Protein AF-A0A060C2H5-F1 (afdb_monomer_lite)

Sequence (102 aa):
MWDLEHTPAEMRPLLLHYHPLVIYRFQVLKQADVVLAMFLQGDQFAPEAKRRDFEYYDPITTGDSTLSAVVQSIVAAEVGYQGMAMRYFLSGLYVDLADLHA

Radius of gyration: 14.01 Å; chains: 1; bounding box: 31×30×34 Å

Structure (mmCIF, N/CA/C/O backbone):
data_AF-A0A060C2H5-F1
#
_entry.id   AF-A0A060C2H5-F1
#
loop_
_atom_site.group_PDB
_atom_site.id
_atom_site.type_symbol
_atom_site.label_atom_id
_atom_site.label_alt_id
_atom_site.label_comp_id
_atom_site.label_asym_id
_atom_site.label_entity_id
_atom_site.label_seq_id
_atom_site.pdbx_PDB_ins_code
_atom_site.Cartn_x
_atom_site.Cartn_y
_atom_site.Cartn_z
_atom_site.occupancy
_atom_site.B_iso_or_equiv
_atom_site.auth_seq_id
_atom_site.auth_comp_id
_atom_site.auth_asym_id
_atom_site.auth_atom_id
_atom_site.pdbx_PDB_model_num
ATOM 1 N N . MET A 1 1 ? -2.843 10.556 -13.673 1.00 90.81 1 MET A N 1
ATOM 2 C CA . MET A 1 1 ? -2.649 9.219 -13.075 1.00 90.81 1 MET A CA 1
ATOM 3 C C . MET A 1 1 ? -1.642 8.447 -13.912 1.00 90.81 1 MET A C 1
ATOM 5 O O . 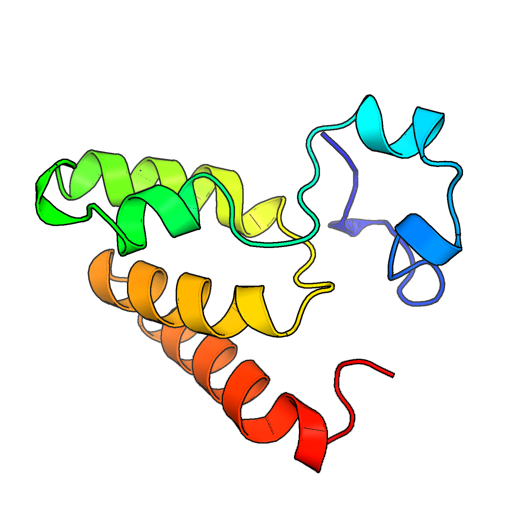MET A 1 1 ? -1.624 8.673 -15.117 1.00 90.81 1 MET A O 1
ATOM 9 N N . TRP A 1 2 ? -0.772 7.645 -13.295 1.00 95.06 2 TRP A N 1
ATOM 10 C CA . TRP A 1 2 ? 0.094 6.715 -14.035 1.00 95.06 2 TRP A CA 1
ATOM 11 C C . TRP A 1 2 ? -0.728 5.501 -14.479 1.00 95.06 2 TRP A C 1
ATOM 13 O O . TRP A 1 2 ? -1.578 5.039 -13.721 1.00 95.06 2 TRP A O 1
ATOM 23 N N . ASP A 1 3 ? -0.486 4.981 -15.679 1.00 94.50 3 ASP A N 1
ATOM 24 C CA . ASP A 1 3 ? -1.186 3.798 -16.189 1.00 94.50 3 ASP A CA 1
ATOM 25 C C . ASP A 1 3 ? -0.530 2.514 -15.663 1.00 94.50 3 ASP A C 1
ATOM 27 O O . ASP A 1 3 ? 0.311 1.898 -16.320 1.00 94.50 3 ASP A O 1
ATOM 31 N N . LEU A 1 4 ? -0.850 2.150 -14.418 1.00 91.81 4 LEU A N 1
ATOM 32 C CA . LEU A 1 4 ? -0.292 0.952 -13.792 1.00 91.81 4 LEU A CA 1
ATOM 33 C C . LEU A 1 4 ? -0.763 -0.318 -14.502 1.00 91.81 4 LEU A C 1
ATOM 35 O O . LEU A 1 4 ? 0.050 -1.218 -14.696 1.00 91.81 4 LEU A O 1
ATOM 39 N N . GLU A 1 5 ? -2.026 -0.377 -14.923 1.00 91.44 5 GLU A N 1
ATOM 40 C CA . GLU A 1 5 ? -2.628 -1.552 -15.567 1.00 91.44 5 GLU A CA 1
ATOM 41 C C . GLU A 1 5 ? -1.848 -1.992 -16.811 1.00 91.44 5 GLU A C 1
ATOM 43 O O . GLU A 1 5 ? -1.560 -3.178 -16.960 1.00 91.44 5 GLU A O 1
ATOM 48 N N . HIS A 1 6 ? -1.416 -1.039 -17.642 1.00 93.44 6 HIS A N 1
ATOM 49 C CA . HIS A 1 6 ? -0.664 -1.328 -18.867 1.00 93.44 6 HIS A CA 1
ATOM 50 C C . HIS A 1 6 ? 0.859 -1.195 -18.715 1.00 93.44 6 HIS A C 1
ATOM 52 O O . HIS A 1 6 ? 1.586 -1.340 -19.699 1.00 93.44 6 HIS A O 1
ATOM 58 N N . THR A 1 7 ? 1.375 -0.928 -17.511 1.00 94.38 7 THR A N 1
ATOM 59 C CA . THR A 1 7 ? 2.827 -0.913 -17.280 1.00 94.38 7 THR A CA 1
ATOM 60 C C . THR A 1 7 ? 3.366 -2.349 -17.220 1.00 94.38 7 THR A C 1
ATOM 62 O O . THR A 1 7 ? 2.943 -3.090 -16.327 1.00 94.38 7 THR A O 1
ATOM 65 N N . PRO A 1 8 ? 4.329 -2.735 -18.085 1.00 95.06 8 PRO A N 1
ATOM 66 C CA . PRO A 1 8 ? 4.929 -4.069 -18.063 1.00 95.06 8 PRO A CA 1
ATOM 67 C C . PRO A 1 8 ? 5.565 -4.405 -16.710 1.00 95.06 8 PRO A C 1
ATOM 69 O O . PRO A 1 8 ? 6.083 -3.518 -16.025 1.00 95.06 8 PRO A O 1
ATOM 72 N N . ALA A 1 9 ? 5.544 -5.682 -16.325 1.00 90.62 9 ALA A N 1
ATOM 73 C CA . ALA A 1 9 ? 6.057 -6.1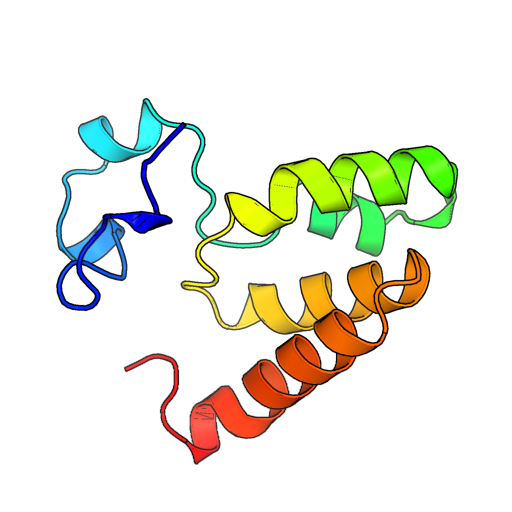27 -15.029 1.00 90.62 9 ALA A CA 1
ATOM 74 C C . ALA A 1 9 ? 7.564 -5.859 -14.887 1.00 90.62 9 ALA A C 1
ATOM 76 O O . ALA A 1 9 ? 8.013 -5.422 -13.835 1.00 90.62 9 ALA A O 1
ATOM 77 N N . GLU A 1 10 ? 8.320 -6.022 -15.972 1.00 93.38 10 GLU A N 1
ATOM 78 C CA . GLU A 1 10 ? 9.757 -5.755 -16.069 1.00 93.38 10 GLU A CA 1
ATOM 79 C C . GLU A 1 10 ? 10.133 -4.268 -15.977 1.00 93.38 10 GLU A C 1
ATOM 81 O O . GLU A 1 10 ? 11.313 -3.943 -15.887 1.00 93.38 10 GLU A O 1
ATOM 86 N N . MET A 1 11 ? 9.146 -3.367 -16.028 1.00 94.00 11 MET A N 1
ATOM 87 C CA . MET A 1 11 ? 9.335 -1.925 -15.838 1.00 94.00 11 MET A CA 1
ATOM 88 C C . MET A 1 11 ? 8.974 -1.480 -14.414 1.00 94.00 11 MET A C 1
ATOM 90 O O . MET A 1 11 ? 8.882 -0.277 -14.145 1.00 94.00 11 MET A O 1
ATOM 94 N N . ARG A 1 12 ? 8.749 -2.432 -13.501 1.00 91.06 12 ARG A N 1
ATOM 95 C CA . ARG A 1 12 ? 8.532 -2.201 -12.071 1.00 91.06 12 ARG A CA 1
ATOM 96 C C . ARG A 1 12 ? 9.721 -2.765 -11.282 1.00 91.06 12 ARG A C 1
ATOM 98 O O . ARG A 1 12 ? 10.197 -3.837 -11.642 1.00 91.06 12 ARG A O 1
ATOM 105 N N . PRO A 1 13 ? 10.170 -2.092 -10.205 1.00 93.19 13 PRO A N 1
ATOM 106 C CA . PRO A 1 13 ? 9.656 -0.840 -9.627 1.00 93.19 13 PRO A CA 1
ATOM 107 C C . PRO A 1 13 ? 9.923 0.398 -10.497 1.00 93.19 13 PRO A C 1
ATOM 109 O O . PRO A 1 13 ? 11.037 0.588 -10.979 1.00 93.19 13 PRO A O 1
ATOM 112 N N . LEU A 1 14 ? 8.947 1.307 -10.641 1.00 94.69 14 LEU A N 1
ATOM 113 C CA . LEU A 1 14 ? 9.036 2.427 -11.604 1.00 94.69 14 LEU A CA 1
ATOM 114 C C . LEU A 1 14 ? 10.297 3.292 -11.427 1.00 94.69 14 LEU A C 1
ATOM 116 O O . LEU A 1 14 ? 10.876 3.755 -12.407 1.00 94.69 14 LEU A O 1
ATOM 120 N N . LEU A 1 15 ? 10.741 3.496 -10.182 1.00 93.25 15 LEU A N 1
ATOM 121 C CA . LEU A 1 15 ? 11.916 4.312 -9.854 1.00 93.25 15 LEU A CA 1
ATOM 122 C C . LEU A 1 15 ? 13.221 3.775 -10.471 1.00 93.25 15 LEU A C 1
ATOM 124 O O . LEU A 1 15 ? 14.156 4.550 -10.662 1.00 93.25 15 LEU A O 1
ATOM 128 N N . LEU A 1 16 ? 13.293 2.478 -10.783 1.00 94.38 16 LEU A N 1
ATOM 129 C CA . LEU A 1 16 ? 14.471 1.860 -11.398 1.00 94.38 16 LEU A CA 1
ATOM 130 C C . LEU A 1 16 ? 14.490 2.000 -12.929 1.00 94.38 16 LEU A C 1
ATOM 132 O O . LEU A 1 16 ? 15.551 1.870 -13.536 1.00 94.38 16 LEU A O 1
ATOM 136 N N . HIS A 1 17 ? 13.346 2.304 -13.550 1.00 95.69 17 HIS A N 1
ATOM 137 C CA . HIS A 1 17 ? 13.185 2.313 -15.011 1.00 95.69 17 HIS A CA 1
ATOM 138 C C . HIS A 1 17 ? 12.830 3.686 -15.588 1.00 95.69 17 HIS A C 1
ATOM 140 O O . HIS A 1 17 ? 13.066 3.942 -16.769 1.00 95.69 17 HIS A O 1
ATOM 146 N N . TYR A 1 18 ? 12.293 4.594 -14.772 1.00 95.56 18 TYR A N 1
ATOM 147 C CA . TYR A 1 18 ? 11.875 5.923 -15.202 1.00 95.56 18 TYR A CA 1
ATOM 148 C C . TYR A 1 18 ? 12.563 7.009 -14.382 1.00 95.56 18 TYR A C 1
ATOM 150 O O . TYR A 1 18 ? 12.688 6.932 -13.162 1.00 95.56 18 TYR A O 1
ATOM 158 N N . HIS A 1 19 ? 12.971 8.080 -15.062 1.00 96.50 19 HIS A N 1
ATOM 159 C CA . HIS A 1 19 ? 13.567 9.229 -14.394 1.00 96.50 19 HIS A CA 1
ATOM 160 C C . HIS A 1 19 ? 12.556 9.863 -13.410 1.00 96.50 19 HIS A C 1
ATOM 162 O O . HIS A 1 19 ? 11.404 10.075 -13.799 1.00 96.50 19 HIS A O 1
ATOM 168 N N . PRO A 1 20 ? 12.950 10.260 -12.181 1.00 94.69 20 PRO A N 1
ATOM 169 C CA . PRO A 1 20 ? 12.020 10.789 -11.175 1.00 94.69 20 PRO A CA 1
ATOM 170 C C . PRO A 1 20 ? 11.156 11.964 -11.656 1.00 94.69 20 PRO A C 1
ATOM 172 O O . PRO A 1 20 ? 9.968 12.027 -11.361 1.00 94.69 20 PRO A O 1
ATOM 175 N N . LEU A 1 21 ? 11.717 12.864 -12.475 1.00 95.81 21 LEU A N 1
ATOM 176 C CA . LEU A 1 21 ? 10.967 13.987 -13.070 1.00 95.81 21 LEU A CA 1
ATOM 177 C C . LEU A 1 21 ? 9.832 13.562 -14.016 1.00 95.81 21 LEU A C 1
ATOM 179 O O . LEU A 1 21 ? 8.952 14.374 -14.299 1.00 95.81 21 LEU A O 1
ATOM 183 N N . VAL A 1 22 ? 9.847 12.324 -14.514 1.00 94.88 22 VAL A N 1
ATOM 184 C CA . VAL A 1 22 ? 8.713 11.741 -15.234 1.00 94.88 22 VAL A CA 1
ATOM 185 C C . VAL A 1 22 ? 7.665 11.305 -14.214 1.00 94.88 22 VAL A C 1
ATOM 187 O O . VAL A 1 22 ? 6.549 11.810 -14.254 1.00 94.88 22 VAL A O 1
ATOM 190 N N . ILE A 1 23 ? 8.043 10.447 -13.260 1.00 95.38 23 ILE A N 1
ATOM 191 C CA . ILE A 1 23 ? 7.134 9.818 -12.286 1.00 95.38 23 ILE A CA 1
ATOM 192 C C . ILE A 1 23 ? 6.399 10.862 -11.431 1.00 95.38 23 ILE A C 1
ATOM 194 O O . ILE A 1 23 ? 5.183 10.785 -11.280 1.00 95.38 23 ILE A O 1
ATOM 198 N N .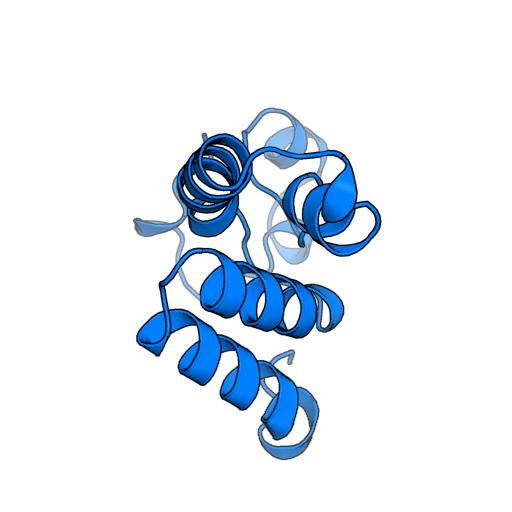 TYR A 1 24 ? 7.101 11.885 -10.933 1.00 94.88 24 TYR A N 1
ATOM 199 C CA . TYR A 1 24 ? 6.548 12.892 -10.012 1.00 94.88 24 TYR A CA 1
ATOM 200 C C . TYR A 1 24 ? 5.448 13.776 -10.610 1.00 94.88 24 TYR A C 1
ATOM 202 O O . TYR A 1 24 ? 4.796 14.529 -9.891 1.00 94.88 24 TYR A O 1
ATOM 210 N N . ARG A 1 25 ? 5.227 13.708 -11.925 1.00 95.94 25 ARG A N 1
ATOM 211 C CA . ARG A 1 25 ? 4.146 14.430 -12.609 1.00 95.94 25 ARG A CA 1
ATOM 212 C C . ARG A 1 25 ? 2.844 13.629 -12.653 1.00 95.94 25 ARG A C 1
ATOM 214 O O . ARG A 1 25 ? 1.830 14.151 -13.114 1.00 95.94 25 ARG A O 1
ATOM 221 N N . PHE A 1 26 ? 2.866 12.376 -12.208 1.00 96.81 26 PHE A N 1
ATOM 222 C CA . PHE A 1 26 ? 1.719 11.483 -12.213 1.00 96.81 26 PHE A CA 1
ATOM 223 C C . PHE A 1 26 ? 1.256 11.177 -10.792 1.00 96.81 26 PHE A C 1
ATOM 225 O O . PHE A 1 26 ? 2.029 11.163 -9.841 1.00 96.81 26 PHE A O 1
ATOM 232 N N . GLN A 1 27 ? -0.037 10.889 -10.666 1.00 96.81 27 GLN A N 1
ATOM 233 C CA . GLN A 1 27 ? -0.587 10.296 -9.453 1.00 96.81 27 GLN A CA 1
ATOM 234 C C . GLN A 1 27 ? -0.217 8.815 -9.446 1.00 96.81 27 GLN A C 1
ATOM 236 O O . GLN A 1 27 ? -0.822 8.031 -10.182 1.00 96.81 27 GLN A O 1
ATOM 241 N N . VAL A 1 28 ? 0.823 8.496 -8.684 1.00 96.56 28 VAL A N 1
ATOM 242 C CA . VAL A 1 28 ? 1.314 7.153 -8.385 1.00 96.56 28 VAL A CA 1
ATOM 243 C C . VAL A 1 28 ? 2.087 7.219 -7.073 1.00 96.56 28 VAL A C 1
ATOM 245 O O . VAL A 1 28 ? 2.844 8.164 -6.844 1.00 96.56 28 VAL A O 1
ATOM 248 N N . LEU A 1 29 ? 1.876 6.245 -6.199 1.00 96.62 29 LEU A N 1
ATOM 249 C CA . LEU A 1 29 ? 2.508 6.179 -4.888 1.00 96.62 29 LEU A CA 1
ATOM 250 C C . LEU A 1 29 ? 3.405 4.952 -4.813 1.00 96.62 29 LEU A C 1
ATOM 252 O O . LEU A 1 29 ? 2.992 3.858 -5.176 1.00 96.62 29 LEU A O 1
ATOM 256 N N . LYS A 1 30 ? 4.618 5.124 -4.284 1.00 95.38 30 LYS A N 1
ATOM 257 C CA . LYS A 1 30 ? 5.521 3.997 -4.004 1.00 95.38 30 LYS A CA 1
ATOM 258 C C . LYS A 1 30 ? 4.960 3.092 -2.896 1.00 95.38 30 LYS A C 1
ATOM 260 O O . LYS A 1 30 ? 5.150 1.881 -2.905 1.00 95.38 30 LYS A O 1
ATOM 265 N N . GLN A 1 31 ? 4.327 3.705 -1.901 1.00 96.88 31 GLN A N 1
ATOM 266 C CA . GLN A 1 31 ? 3.858 3.062 -0.678 1.00 96.88 31 GLN A CA 1
ATOM 267 C C . GLN A 1 31 ? 2.703 3.859 -0.068 1.00 96.88 31 GLN A C 1
ATOM 269 O O . GLN A 1 31 ? 2.462 4.995 -0.480 1.00 96.88 31 GLN A O 1
ATOM 274 N N . ALA A 1 32 ? 2.033 3.286 0.931 1.00 97.25 32 ALA A N 1
ATOM 275 C CA . ALA A 1 32 ? 0.982 3.958 1.686 1.00 97.25 32 ALA A CA 1
ATOM 276 C C . ALA A 1 32 ? 1.417 5.347 2.207 1.00 97.25 32 ALA A C 1
ATOM 278 O O . ALA A 1 32 ? 2.433 5.473 2.892 1.00 97.25 32 ALA A O 1
ATOM 279 N N . ASP A 1 33 ? 0.610 6.367 1.894 1.00 97.94 33 ASP A N 1
ATOM 280 C CA . ASP A 1 33 ? 0.791 7.764 2.320 1.00 97.94 33 ASP A CA 1
ATOM 281 C C . ASP A 1 33 ? -0.455 8.246 3.089 1.00 97.94 33 ASP A C 1
ATOM 283 O O . ASP A 1 33 ? -0.538 8.062 4.302 1.00 97.94 33 ASP A O 1
ATOM 287 N N . VAL A 1 34 ? -1.513 8.701 2.406 1.00 97.62 34 VAL A N 1
ATOM 288 C CA . VAL A 1 34 ? -2.792 9.041 3.069 1.00 97.62 34 VAL A CA 1
ATOM 289 C C . VAL A 1 34 ? -3.367 7.839 3.824 1.00 97.62 34 VAL A C 1
ATOM 291 O O . VAL A 1 34 ? -3.846 7.974 4.946 1.00 97.62 34 VAL A O 1
ATOM 294 N N . VAL A 1 35 ? -3.235 6.635 3.259 1.00 98.06 35 VAL A N 1
ATOM 295 C CA . VAL A 1 35 ? -3.629 5.385 3.928 1.00 98.06 35 VAL A CA 1
ATOM 296 C C . VAL A 1 35 ? -2.824 5.145 5.211 1.00 98.06 35 VAL A C 1
ATOM 298 O O . VAL A 1 35 ? -3.383 4.677 6.200 1.00 98.06 35 VAL A O 1
ATOM 301 N N . LEU A 1 36 ? -1.546 5.539 5.248 1.00 98.38 36 LEU A N 1
ATOM 302 C CA . LEU A 1 36 ? -0.742 5.493 6.469 1.00 98.38 36 LEU A CA 1
ATOM 303 C C . LEU A 1 36 ? -1.240 6.506 7.507 1.00 98.38 36 LEU A C 1
ATOM 305 O O . LEU A 1 36 ? -1.324 6.163 8.684 1.00 98.38 36 LEU A O 1
ATOM 309 N N . ALA A 1 37 ? -1.625 7.716 7.099 1.00 97.75 37 ALA A N 1
ATOM 310 C CA . ALA A 1 37 ? -2.212 8.694 8.017 1.00 97.75 37 ALA A CA 1
ATOM 311 C C . ALA A 1 37 ? -3.515 8.172 8.651 1.00 97.75 37 ALA A C 1
ATOM 313 O O . ALA A 1 37 ? -3.706 8.302 9.860 1.00 97.75 37 ALA A O 1
ATOM 314 N N . MET A 1 38 ? -4.370 7.511 7.864 1.00 97.25 38 MET A N 1
ATOM 315 C CA . MET A 1 38 ? -5.601 6.883 8.361 1.00 97.25 38 MET A CA 1
ATOM 316 C C . MET A 1 38 ? -5.344 5.712 9.307 1.00 97.25 38 MET A C 1
ATOM 318 O O . MET A 1 38 ? -6.157 5.468 10.192 1.00 97.25 38 MET A O 1
ATOM 322 N N . PHE A 1 39 ? -4.234 4.995 9.138 1.00 97.19 39 PHE A N 1
ATOM 323 C CA . PHE A 1 39 ? -3.805 3.981 10.097 1.00 97.19 39 PHE A CA 1
ATOM 324 C C . PHE A 1 39 ? -3.300 4.623 11.400 1.00 97.19 39 PHE A C 1
ATOM 326 O O . PHE A 1 39 ? -3.745 4.260 12.485 1.00 97.19 39 PHE A O 1
ATOM 333 N N . LEU A 1 40 ? -2.403 5.610 11.307 1.00 98.06 40 LEU A N 1
ATOM 334 C CA . LEU A 1 40 ? -1.754 6.223 12.472 1.00 98.06 40 LEU A CA 1
ATOM 335 C C . LEU A 1 40 ? -2.685 7.108 13.310 1.00 98.06 40 LEU A C 1
ATOM 337 O O . LEU A 1 40 ? -2.440 7.285 14.501 1.00 98.06 40 LEU A O 1
ATOM 341 N N . GLN A 1 41 ? -3.709 7.702 12.699 1.00 97.44 41 GLN A N 1
ATOM 342 C CA . GLN A 1 41 ? -4.667 8.615 13.336 1.00 97.44 41 GLN A CA 1
ATOM 343 C C . GLN A 1 41 ? -6.107 8.168 13.068 1.00 97.44 41 GLN A C 1
ATOM 345 O O . GLN A 1 41 ? -6.985 8.978 12.784 1.00 97.44 41 GLN A O 1
ATOM 350 N N . GLY A 1 42 ? -6.353 6.857 13.085 1.00 94.38 42 GLY A N 1
ATOM 351 C CA . GLY A 1 42 ? -7.611 6.285 12.612 1.00 94.38 42 GLY A CA 1
ATOM 352 C C . GLY A 1 42 ? -8.868 6.713 13.368 1.00 94.38 42 GLY A C 1
ATOM 353 O O . GLY A 1 42 ? -9.958 6.613 12.816 1.00 94.38 42 GLY A O 1
ATOM 354 N N . ASP A 1 43 ? -8.747 7.206 14.591 1.00 95.75 43 ASP A N 1
ATOM 355 C CA . ASP A 1 43 ? -9.839 7.781 15.380 1.00 95.75 43 ASP A CA 1
ATOM 356 C C . ASP A 1 43 ? -10.246 9.193 14.916 1.00 95.75 43 ASP A C 1
ATOM 358 O O . ASP A 1 43 ? -11.351 9.643 15.211 1.00 95.75 43 ASP A O 1
ATOM 362 N N . GLN A 1 44 ? -9.391 9.873 14.146 1.00 97.75 44 GLN A N 1
ATOM 363 C CA . GLN A 1 44 ? -9.641 11.214 13.606 1.00 97.75 44 GLN A CA 1
ATOM 364 C C . GLN A 1 44 ? -10.431 11.203 12.287 1.00 97.75 44 GLN A C 1
ATOM 366 O O . GLN A 1 44 ? -10.804 12.261 11.777 1.00 97.75 44 GLN A O 1
ATOM 371 N N . PHE A 1 45 ? -10.705 10.022 11.721 1.00 96.50 45 PHE A N 1
ATOM 372 C CA . PHE A 1 45 ? -11.391 9.873 10.437 1.00 96.50 45 PHE A CA 1
ATOM 373 C C . PHE A 1 45 ? -12.702 9.108 10.591 1.00 96.50 45 PHE A C 1
ATOM 375 O O . PHE A 1 45 ? -12.746 8.022 11.169 1.00 96.50 45 PHE A O 1
ATOM 382 N N . ALA A 1 46 ? -13.766 9.641 9.989 1.00 96.75 46 ALA A N 1
ATOM 383 C CA . ALA A 1 46 ? -15.019 8.909 9.856 1.00 96.75 46 ALA A CA 1
ATOM 384 C C . ALA A 1 46 ? -14.804 7.620 9.031 1.00 96.75 46 ALA A C 1
ATOM 386 O O . ALA A 1 46 ? -14.067 7.659 8.037 1.00 96.75 46 ALA A O 1
ATOM 387 N N . PRO A 1 47 ? -15.457 6.495 9.376 1.00 95.06 47 PRO A N 1
ATOM 388 C CA . PRO A 1 47 ? -15.307 5.232 8.646 1.00 95.06 47 PRO A CA 1
ATOM 389 C C . PRO A 1 47 ? -15.559 5.352 7.135 1.00 95.06 47 PRO A C 1
ATOM 391 O O . PRO A 1 47 ? -14.841 4.765 6.325 1.00 95.06 47 PRO A O 1
ATOM 394 N N . GLU A 1 48 ? -16.537 6.161 6.730 1.00 96.75 48 GLU A N 1
ATOM 395 C CA . GLU A 1 48 ? -16.885 6.386 5.324 1.00 96.75 48 GLU A CA 1
ATOM 396 C C . GLU A 1 48 ? -15.804 7.184 4.587 1.00 96.75 48 GLU A C 1
ATOM 398 O O . GLU A 1 48 ? -15.546 6.938 3.407 1.00 96.75 48 GLU A O 1
ATOM 403 N N . ALA A 1 49 ? -15.158 8.132 5.277 1.00 97.19 49 ALA A N 1
ATOM 404 C CA . ALA A 1 49 ? -14.022 8.867 4.732 1.00 97.19 49 ALA A CA 1
ATOM 405 C C . ALA A 1 49 ? -12.831 7.925 4.538 1.00 97.19 49 ALA A C 1
ATOM 407 O O . ALA A 1 49 ? -12.274 7.887 3.442 1.00 97.19 49 ALA A O 1
ATOM 408 N N . LYS A 1 50 ? -12.536 7.079 5.539 1.00 97.56 50 LYS A N 1
ATOM 409 C CA . LYS A 1 50 ? -11.468 6.081 5.421 1.00 97.56 50 LYS A CA 1
ATOM 410 C C . LYS A 1 50 ? -11.653 5.169 4.221 1.00 97.56 50 LYS A C 1
ATOM 412 O O . LYS A 1 50 ? -10.713 4.919 3.471 1.00 97.56 50 LYS A O 1
ATOM 417 N N . ARG A 1 51 ? -12.878 4.678 4.030 1.00 98.06 51 ARG A N 1
ATOM 418 C CA . ARG A 1 51 ? -13.213 3.797 2.913 1.00 98.06 51 ARG A CA 1
ATOM 419 C C . ARG A 1 51 ? -13.005 4.482 1.567 1.00 98.06 51 ARG A C 1
ATOM 421 O O . ARG A 1 51 ? -12.377 3.897 0.692 1.00 98.06 51 ARG A O 1
ATOM 428 N N . ARG A 1 52 ? -13.497 5.713 1.414 1.00 98.31 52 ARG A N 1
ATOM 429 C CA . ARG A 1 52 ? -13.338 6.491 0.177 1.00 98.31 52 ARG A CA 1
ATOM 430 C C . ARG A 1 52 ? -11.875 6.762 -0.153 1.00 98.31 52 ARG A C 1
ATOM 432 O O . ARG A 1 52 ? -11.478 6.623 -1.306 1.00 98.31 52 ARG A O 1
ATOM 439 N N . ASP A 1 53 ? -11.087 7.143 0.844 1.00 98.12 53 ASP A N 1
ATOM 440 C CA . ASP A 1 53 ? -9.665 7.415 0.649 1.00 98.12 53 ASP A CA 1
ATOM 441 C C . ASP A 1 53 ? -8.905 6.121 0.335 1.00 98.12 53 ASP A C 1
ATOM 443 O O . ASP A 1 53 ? -8.074 6.107 -0.571 1.00 98.12 53 ASP A O 1
ATOM 447 N N . PHE A 1 54 ? -9.230 5.010 1.001 1.00 98.31 54 PHE A N 1
ATOM 448 C CA . PHE A 1 54 ? -8.664 3.702 0.672 1.00 98.31 54 PHE A CA 1
ATOM 449 C C . PHE A 1 54 ? -8.976 3.301 -0.779 1.00 98.31 54 PHE A C 1
ATOM 451 O O . PHE A 1 54 ? -8.058 2.999 -1.535 1.00 98.31 54 PHE A O 1
ATOM 458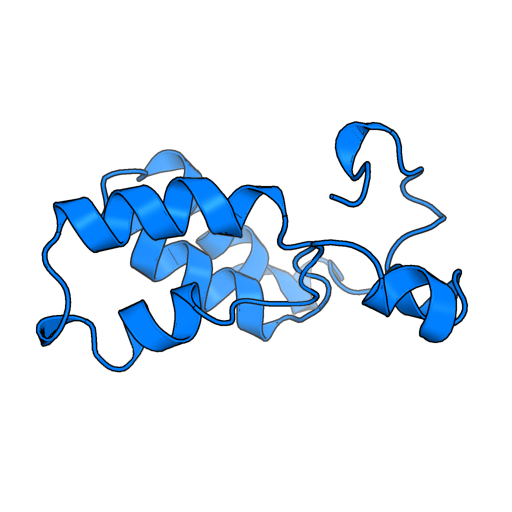 N N . GLU A 1 55 ? -10.240 3.381 -1.204 1.00 98.25 55 GLU A N 1
ATOM 459 C CA . GLU A 1 55 ? -10.668 3.078 -2.582 1.00 98.25 55 GLU A CA 1
ATOM 460 C C . GLU A 1 55 ? -9.993 3.969 -3.637 1.00 98.25 55 GLU A C 1
ATOM 462 O O . GLU A 1 55 ? -9.821 3.544 -4.778 1.00 98.25 55 GLU A O 1
ATOM 467 N N . TYR A 1 56 ? -9.597 5.190 -3.269 1.00 97.81 56 TYR A N 1
ATOM 468 C CA . TYR A 1 56 ? -8.896 6.110 -4.160 1.00 97.81 56 TYR A CA 1
ATOM 469 C C . TYR A 1 56 ? -7.386 5.853 -4.232 1.00 97.81 56 TYR A C 1
ATOM 471 O O . TYR A 1 56 ? -6.813 5.831 -5.322 1.00 97.81 56 TYR A O 1
ATOM 479 N N . TYR A 1 57 ? -6.725 5.698 -3.082 1.00 98.06 57 TYR A N 1
ATOM 480 C CA . TYR A 1 57 ? -5.264 5.638 -3.005 1.00 98.06 57 TYR A CA 1
ATOM 481 C C . TYR A 1 57 ? -4.701 4.229 -3.204 1.00 98.06 57 TYR A C 1
ATOM 483 O O . TYR A 1 57 ? -3.586 4.097 -3.712 1.00 98.06 57 TYR A O 1
ATOM 491 N N . ASP A 1 58 ? -5.443 3.181 -2.839 1.00 96.81 58 ASP A N 1
ATOM 492 C CA . ASP A 1 58 ? -4.988 1.792 -2.974 1.00 96.81 58 ASP A CA 1
ATOM 493 C C . ASP A 1 58 ? -4.673 1.418 -4.440 1.00 96.81 58 ASP A C 1
ATOM 495 O O . ASP A 1 58 ? -3.555 0.964 -4.690 1.00 96.81 58 ASP A O 1
ATOM 499 N N . PRO A 1 59 ? -5.532 1.720 -5.443 1.00 95.81 59 PRO A N 1
ATOM 500 C CA . PRO A 1 59 ? -5.265 1.364 -6.842 1.00 95.81 59 PRO A CA 1
ATOM 501 C C . PRO A 1 59 ? -4.077 2.092 -7.481 1.00 95.81 59 PRO A C 1
ATOM 503 O O . PRO A 1 59 ? -3.548 1.630 -8.489 1.00 95.81 59 PRO A O 1
ATOM 506 N N . ILE A 1 60 ? -3.669 3.241 -6.931 1.00 96.31 60 ILE A N 1
ATOM 507 C CA . ILE A 1 60 ? -2.531 4.029 -7.433 1.00 96.31 60 ILE A CA 1
ATOM 508 C C . ILE A 1 60 ? -1.249 3.810 -6.621 1.00 96.31 60 ILE A C 1
ATOM 510 O O . ILE A 1 60 ? -0.242 4.468 -6.890 1.00 96.31 60 ILE A O 1
ATOM 514 N N . THR A 1 61 ? -1.270 2.906 -5.638 1.00 96.50 61 THR A N 1
ATOM 515 C CA . THR A 1 61 ? -0.104 2.536 -4.830 1.00 96.50 61 THR A CA 1
ATOM 516 C C . THR A 1 61 ? 0.553 1.287 -5.410 1.00 96.50 61 THR A C 1
ATOM 518 O O . THR A 1 61 ? -0.073 0.238 -5.509 1.00 96.50 61 THR A O 1
ATOM 521 N N . THR A 1 62 ? 1.827 1.381 -5.795 1.00 93.88 62 THR A N 1
ATOM 522 C CA . THR A 1 62 ? 2.557 0.281 -6.444 1.00 93.88 62 THR A CA 1
ATOM 523 C C . THR A 1 62 ? 2.947 -0.832 -5.481 1.00 93.88 62 THR A C 1
ATOM 525 O O . THR A 1 62 ? 3.074 -1.978 -5.901 1.00 93.88 62 THR A O 1
ATOM 528 N N . GLY A 1 63 ? 3.123 -0.516 -4.195 1.00 91.38 63 GLY A N 1
ATOM 529 C CA . GLY A 1 63 ? 3.590 -1.488 -3.209 1.00 91.38 63 GLY A CA 1
ATOM 530 C C . GLY A 1 63 ? 5.082 -1.810 -3.337 1.00 91.38 63 GLY A C 1
ATOM 531 O O . GLY A 1 63 ? 5.537 -2.800 -2.771 1.00 91.38 63 GLY A O 1
ATOM 532 N N . ASP A 1 64 ? 5.870 -0.954 -3.998 1.00 88.88 64 ASP A N 1
ATOM 533 C CA . ASP A 1 64 ? 7.328 -1.102 -4.197 1.00 88.88 64 ASP A CA 1
ATOM 534 C C . ASP A 1 64 ? 8.147 -0.890 -2.899 1.00 88.88 64 ASP A C 1
ATOM 536 O O . ASP A 1 64 ? 9.347 -0.603 -2.911 1.00 88.88 64 ASP A O 1
ATOM 540 N N . SER A 1 65 ? 7.486 -0.943 -1.747 1.00 90.62 65 SER A N 1
ATOM 541 C CA . SER A 1 65 ? 8.074 -0.867 -0.419 1.00 90.62 65 SER A CA 1
ATOM 542 C C . SER A 1 65 ? 7.406 -1.904 0.465 1.00 90.62 65 SER A C 1
ATOM 544 O O . SER A 1 65 ? 6.175 -1.950 0.550 1.00 90.62 65 SER A O 1
ATOM 546 N N . THR A 1 66 ? 8.216 -2.677 1.183 1.00 91.19 66 THR A N 1
ATOM 547 C CA . THR A 1 66 ? 7.752 -3.704 2.127 1.00 91.19 66 THR A CA 1
ATOM 548 C C . THR A 1 66 ? 6.826 -3.134 3.211 1.00 91.19 66 THR A C 1
ATOM 550 O O . THR A 1 66 ? 5.921 -3.820 3.682 1.00 91.19 66 THR A O 1
ATOM 553 N N . LEU A 1 67 ? 6.967 -1.845 3.545 1.00 93.69 67 LEU A N 1
ATOM 554 C CA . LEU A 1 67 ? 6.109 -1.140 4.504 1.00 93.69 67 LEU A CA 1
ATOM 555 C C . LEU A 1 67 ? 4.662 -0.943 4.024 1.00 93.69 67 LEU A C 1
ATOM 557 O O . LEU A 1 67 ? 3.779 -0.712 4.847 1.00 93.69 67 LEU A O 1
ATOM 561 N N . SER A 1 68 ? 4.391 -1.003 2.718 1.00 95.31 68 SER A N 1
ATOM 562 C CA . SER A 1 68 ? 3.062 -0.672 2.190 1.00 95.31 68 SER A CA 1
ATOM 563 C C . SER A 1 68 ? 2.024 -1.746 2.518 1.00 95.31 68 SER A C 1
ATOM 565 O O . SER A 1 68 ? 0.921 -1.431 2.967 1.00 95.31 68 SER A O 1
ATOM 567 N N . ALA A 1 69 ? 2.396 -3.021 2.353 1.00 96.25 69 ALA A N 1
ATOM 568 C CA . ALA A 1 69 ? 1.471 -4.147 2.453 1.00 96.25 69 ALA A CA 1
ATOM 569 C C . ALA A 1 69 ? 0.825 -4.256 3.843 1.00 96.25 69 ALA A C 1
ATOM 571 O O . ALA A 1 69 ? -0.380 -4.471 3.946 1.00 96.25 69 ALA A O 1
ATOM 572 N N . VAL A 1 70 ? 1.586 -4.042 4.922 1.00 97.00 70 VAL A N 1
ATOM 573 C CA . VAL A 1 70 ? 1.038 -4.133 6.287 1.00 97.00 70 VAL A CA 1
ATOM 574 C C . VAL A 1 70 ? -0.013 -3.050 6.553 1.00 97.00 70 VAL A C 1
ATOM 576 O O . VAL A 1 70 ? -1.072 -3.335 7.108 1.00 97.00 70 VAL A O 1
ATOM 579 N N . VAL A 1 71 ? 0.235 -1.822 6.093 1.00 97.94 71 VAL A N 1
ATOM 580 C CA . VAL A 1 71 ? -0.681 -0.689 6.273 1.00 97.94 71 VAL A CA 1
ATOM 581 C C . VAL A 1 71 ? -1.950 -0.900 5.451 1.00 97.94 71 VAL A C 1
ATOM 583 O O . VAL A 1 71 ? -3.055 -0.784 5.980 1.00 97.94 71 VAL A O 1
ATOM 586 N N . GLN A 1 72 ? -1.802 -1.273 4.176 1.00 98.25 72 GLN A N 1
ATOM 587 C CA . GLN A 1 72 ? -2.937 -1.575 3.302 1.00 98.25 72 GLN A CA 1
ATOM 588 C C . GLN A 1 72 ? -3.757 -2.756 3.836 1.00 98.25 72 GLN A C 1
ATOM 590 O O . GLN A 1 72 ? -4.982 -2.704 3.796 1.00 98.25 72 GLN A O 1
ATOM 595 N N . SER A 1 73 ? -3.113 -3.780 4.409 1.00 98.50 73 SER A N 1
ATOM 596 C CA . SER A 1 73 ? -3.796 -4.911 5.048 1.00 98.50 73 SER A CA 1
ATOM 597 C C . SER A 1 73 ? -4.705 -4.468 6.192 1.00 98.50 73 SER A C 1
ATOM 599 O O . SER A 1 73 ? -5.858 -4.894 6.259 1.00 98.50 73 SER A O 1
ATOM 601 N N . ILE A 1 74 ? -4.191 -3.636 7.102 1.0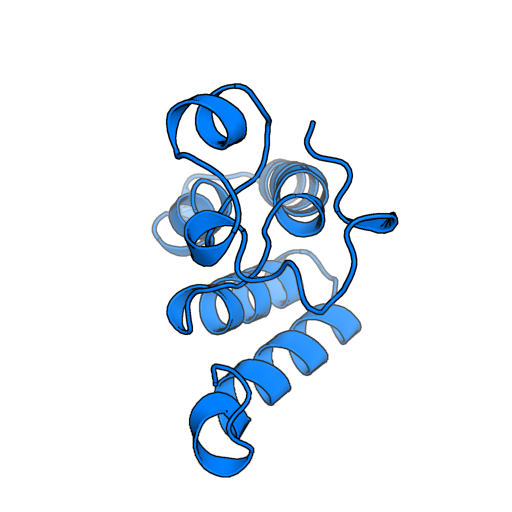0 98.12 74 ILE A N 1
ATOM 602 C CA . ILE A 1 74 ? -4.939 -3.181 8.280 1.00 98.12 74 ILE A CA 1
ATOM 603 C C . ILE A 1 74 ? -6.115 -2.308 7.847 1.00 98.12 74 ILE A C 1
ATOM 605 O O . ILE A 1 74 ? -7.255 -2.587 8.215 1.00 98.12 74 ILE A O 1
ATOM 609 N N . VAL A 1 75 ? -5.867 -1.298 7.008 1.00 98.19 75 VAL A N 1
ATOM 610 C CA . VAL A 1 75 ? -6.930 -0.374 6.589 1.00 98.19 75 VAL A CA 1
ATOM 611 C C . VAL A 1 75 ? -7.977 -1.087 5.732 1.00 98.19 75 VAL A C 1
ATOM 613 O O . VAL A 1 75 ? -9.167 -0.870 5.945 1.00 98.19 75 VAL A O 1
ATOM 616 N N . ALA A 1 76 ? -7.581 -2.008 4.844 1.00 98.31 76 ALA A N 1
ATOM 617 C CA . ALA A 1 76 ? -8.526 -2.835 4.091 1.00 98.31 76 ALA A CA 1
ATOM 618 C C . ALA A 1 76 ? -9.462 -3.623 5.018 1.00 98.31 76 ALA A C 1
ATOM 620 O O . ALA A 1 76 ? -10.662 -3.705 4.751 1.00 98.31 76 ALA A O 1
ATOM 621 N N . ALA A 1 77 ? -8.940 -4.182 6.115 1.00 98.19 77 ALA A N 1
ATOM 622 C CA . ALA A 1 77 ? -9.755 -4.890 7.097 1.00 98.19 77 ALA A CA 1
ATOM 623 C C . ALA A 1 77 ? -10.726 -3.939 7.817 1.00 98.19 77 ALA A C 1
ATOM 625 O O . ALA A 1 77 ? -11.901 -4.282 7.964 1.00 98.19 77 ALA A O 1
ATOM 626 N N . GLU A 1 78 ? -10.270 -2.743 8.208 1.00 96.94 78 GLU A N 1
ATOM 627 C CA . GLU A 1 78 ? -11.108 -1.726 8.863 1.00 96.94 78 GLU A CA 1
ATOM 628 C C . GLU A 1 78 ? -12.267 -1.256 7.977 1.00 96.94 78 GLU A C 1
ATOM 630 O O . GLU A 1 78 ? -13.383 -1.075 8.463 1.00 96.94 78 GLU A O 1
ATOM 635 N N . VAL A 1 79 ? -12.029 -1.080 6.675 1.00 97.69 79 VAL A N 1
ATOM 636 C CA . VAL A 1 79 ? -13.031 -0.536 5.741 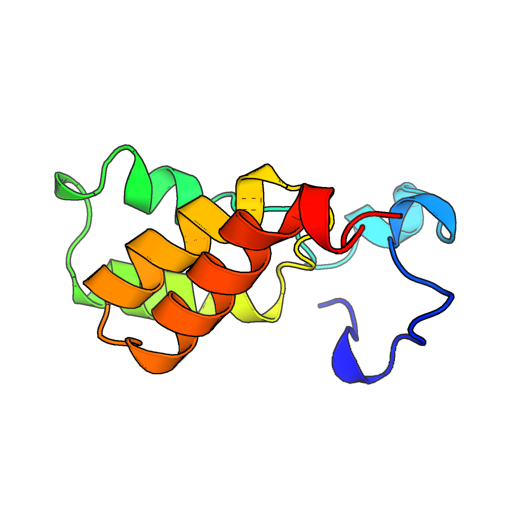1.00 97.69 79 VAL A CA 1
ATOM 637 C C . VAL A 1 79 ? -13.892 -1.608 5.054 1.00 97.69 79 VAL A C 1
ATOM 639 O O . VAL A 1 79 ? -14.693 -1.294 4.173 1.00 97.69 79 VAL A O 1
ATOM 642 N N . GLY A 1 80 ? -13.770 -2.873 5.474 1.00 97.50 80 GLY A N 1
ATOM 643 C CA . GLY A 1 80 ? -14.640 -3.977 5.047 1.00 97.50 80 GLY A CA 1
ATOM 644 C C . GLY A 1 80 ? -14.128 -4.822 3.873 1.00 97.50 80 GLY A C 1
ATOM 645 O O . GLY A 1 80 ? -14.813 -5.752 3.448 1.00 97.50 80 GLY A O 1
ATOM 646 N N . TYR A 1 81 ? -12.917 -4.577 3.376 1.00 98.00 81 TYR A N 1
ATOM 647 C CA . TYR A 1 81 ? -12.293 -5.304 2.265 1.00 98.00 81 TYR A CA 1
ATOM 648 C C . TYR A 1 81 ? -11.468 -6.514 2.735 1.00 98.00 81 TYR A C 1
ATOM 650 O O . TYR A 1 81 ? -10.281 -6.639 2.438 1.00 98.00 81 TYR A O 1
ATOM 658 N N . GLN A 1 82 ? -12.109 -7.462 3.425 1.00 98.31 82 GLN A N 1
ATOM 659 C CA . GLN A 1 82 ? -11.431 -8.611 4.056 1.00 98.31 82 GLN A CA 1
ATOM 660 C C . GLN A 1 82 ? -10.599 -9.461 3.080 1.00 98.31 82 GLN A C 1
ATOM 662 O O . GLN A 1 82 ? -9.509 -9.923 3.412 1.00 98.31 82 GLN A O 1
ATOM 667 N N . GLY A 1 83 ? -11.082 -9.640 1.846 1.00 98.38 83 GLY A N 1
ATOM 668 C CA . GLY A 1 83 ? -10.339 -10.369 0.817 1.00 98.38 83 GLY A CA 1
ATOM 669 C C . GLY A 1 83 ? -9.057 -9.653 0.378 1.00 98.38 83 GLY A C 1
ATOM 670 O O . GLY A 1 83 ? -8.056 -10.312 0.110 1.00 98.38 83 GLY A O 1
ATOM 671 N N . MET A 1 84 ? -9.067 -8.317 0.320 1.00 97.88 84 MET A N 1
ATOM 672 C CA . MET A 1 84 ? -7.863 -7.519 0.047 1.00 97.88 84 MET A CA 1
ATOM 673 C C . MET A 1 84 ? -6.921 -7.542 1.244 1.00 97.88 84 MET A C 1
ATOM 675 O O . MET A 1 84 ? -5.729 -7.767 1.062 1.00 97.88 84 MET A O 1
ATOM 679 N N . ALA A 1 85 ? -7.468 -7.405 2.455 1.00 98.62 85 ALA A N 1
ATOM 680 C CA . ALA A 1 85 ? -6.704 -7.487 3.691 1.00 98.62 85 ALA A CA 1
ATOM 681 C C . ALA A 1 85 ? -5.900 -8.790 3.767 1.00 98.62 85 ALA A C 1
ATOM 683 O O . ALA A 1 85 ? -4.693 -8.753 3.966 1.00 98.62 85 ALA A O 1
ATOM 684 N N . MET A 1 86 ? -6.536 -9.936 3.500 1.00 98.50 86 MET A N 1
ATOM 685 C CA . MET A 1 86 ? -5.845 -11.228 3.500 1.00 98.50 86 MET A CA 1
ATOM 686 C C . MET A 1 86 ? -4.737 -11.305 2.441 1.00 98.50 86 MET A C 1
ATOM 688 O O . MET A 1 86 ? -3.663 -11.831 2.719 1.00 98.50 86 MET A O 1
ATOM 692 N N . ARG A 1 87 ? -4.961 -10.768 1.234 1.00 97.56 87 ARG A N 1
ATOM 693 C CA . ARG A 1 87 ? -3.915 -10.740 0.199 1.00 97.56 87 ARG A CA 1
ATOM 694 C C . ARG A 1 87 ? -2.717 -9.908 0.640 1.00 97.56 87 ARG A C 1
ATOM 696 O O . ARG A 1 87 ? -1.598 -10.400 0.572 1.00 97.56 87 ARG A O 1
ATOM 703 N N . TYR A 1 88 ? -2.951 -8.694 1.133 1.00 97.81 88 TYR A N 1
ATOM 704 C CA . TYR A 1 88 ? -1.882 -7.824 1.617 1.00 97.81 88 TYR A CA 1
ATOM 705 C C . TYR A 1 88 ? -1.144 -8.419 2.818 1.00 97.81 88 TYR A C 1
ATOM 707 O O . TYR A 1 88 ? 0.085 -8.370 2.861 1.00 97.81 88 TYR A O 1
ATOM 715 N N . PHE A 1 89 ? -1.869 -9.047 3.746 1.00 98.12 89 PHE A N 1
ATOM 716 C CA . PHE A 1 89 ? -1.281 -9.774 4.867 1.00 98.12 89 PHE A CA 1
ATOM 717 C C . PHE A 1 89 ? -0.330 -10.876 4.393 1.00 98.12 89 PHE A C 1
ATOM 719 O O . PHE A 1 89 ? 0.808 -10.932 4.850 1.00 98.12 89 PHE A O 1
ATOM 726 N N . LEU A 1 90 ? -0.766 -11.724 3.454 1.00 97.50 90 LEU A N 1
ATOM 727 C CA . LEU A 1 90 ? 0.067 -12.802 2.918 1.00 97.50 90 LEU A CA 1
ATOM 728 C C . LEU A 1 90 ? 1.278 -12.256 2.151 1.00 97.50 90 LEU A C 1
ATOM 730 O O . LEU A 1 90 ? 2.380 -12.763 2.349 1.00 97.50 90 LEU A O 1
ATOM 734 N N . SER A 1 91 ? 1.109 -11.205 1.342 1.00 95.19 91 SER A N 1
ATOM 735 C CA . SER A 1 91 ? 2.233 -10.545 0.664 1.00 95.19 91 SER A CA 1
ATOM 736 C C . SER A 1 91 ? 3.271 -10.024 1.659 1.00 95.19 91 SER A C 1
ATOM 738 O O . SER A 1 91 ? 4.461 -10.230 1.455 1.00 95.19 91 SER A O 1
ATOM 740 N N . GLY A 1 92 ? 2.838 -9.390 2.754 1.00 95.81 92 GLY A N 1
ATOM 741 C CA . GLY A 1 92 ? 3.745 -8.928 3.807 1.00 95.81 92 GLY A CA 1
ATOM 742 C C . GLY A 1 92 ? 4.391 -10.073 4.593 1.00 95.81 92 GLY A C 1
ATOM 743 O O . GLY A 1 92 ? 5.574 -10.009 4.904 1.00 95.81 92 GLY A O 1
ATOM 744 N N . LEU A 1 93 ? 3.642 -11.139 4.887 1.00 96.62 93 LEU A N 1
ATOM 745 C CA . LEU A 1 93 ? 4.126 -12.303 5.638 1.00 96.62 93 LEU A CA 1
ATOM 746 C C . LEU A 1 93 ? 5.211 -13.081 4.883 1.00 96.62 93 LEU A C 1
ATOM 748 O O . LEU A 1 93 ? 6.164 -13.563 5.492 1.00 96.62 93 LEU A O 1
ATOM 752 N N . TYR A 1 94 ? 5.051 -13.224 3.568 1.00 96.56 94 TYR A N 1
ATOM 753 C CA . TYR A 1 94 ? 5.963 -13.986 2.716 1.00 96.56 94 TYR A CA 1
ATOM 754 C C . TYR A 1 94 ? 7.000 -13.119 1.999 1.00 96.56 94 TYR A C 1
ATOM 756 O O . TYR A 1 94 ? 7.728 -13.655 1.171 1.00 96.56 94 TYR A O 1
ATOM 764 N N . VAL A 1 95 ? 7.092 -11.821 2.310 1.00 95.62 95 VAL A N 1
ATOM 765 C CA . VAL A 1 95 ? 7.921 -10.868 1.556 1.00 95.62 95 VAL A CA 1
ATOM 766 C C . VAL A 1 95 ? 9.364 -11.343 1.377 1.00 95.62 95 VAL A C 1
ATOM 768 O O . VAL A 1 95 ? 9.833 -11.434 0.248 1.00 95.62 95 VAL A O 1
ATOM 771 N N . ASP A 1 96 ? 10.015 -11.753 2.467 1.00 95.75 96 ASP A N 1
ATOM 772 C CA . ASP A 1 96 ? 11.385 -12.268 2.431 1.00 95.75 96 ASP A CA 1
ATOM 773 C C . ASP A 1 96 ? 11.431 -13.761 2.067 1.00 95.75 96 ASP A C 1
ATOM 775 O O . ASP A 1 96 ? 12.305 -14.205 1.330 1.00 95.75 96 ASP A O 1
ATOM 779 N N . LEU A 1 97 ? 10.481 -14.564 2.568 1.00 96.62 97 LEU A N 1
ATOM 780 C CA . LEU A 1 97 ? 10.468 -16.021 2.358 1.00 96.62 97 LEU A CA 1
ATOM 781 C C . LEU A 1 97 ? 10.256 -16.421 0.893 1.00 96.62 97 LEU A C 1
ATOM 783 O O . LEU A 1 97 ? 10.707 -17.490 0.483 1.00 96.62 97 LEU A O 1
ATOM 787 N N . ALA A 1 98 ? 9.532 -15.599 0.138 1.00 94.94 98 ALA A N 1
ATOM 788 C CA . ALA A 1 98 ? 9.226 -15.813 -1.269 1.00 94.94 98 ALA A CA 1
ATOM 789 C C . ALA A 1 98 ? 9.902 -14.783 -2.190 1.00 94.94 98 ALA A C 1
ATOM 791 O O . ALA A 1 98 ? 9.583 -14.766 -3.375 1.00 94.94 98 ALA A O 1
ATOM 792 N N . ASP A 1 99 ? 10.814 -13.959 -1.657 1.00 92.56 99 ASP A N 1
ATOM 793 C CA . ASP A 1 99 ? 11.581 -12.951 -2.404 1.00 92.56 99 ASP A CA 1
ATOM 794 C C . ASP A 1 99 ? 10.688 -12.043 -3.276 1.00 92.56 99 ASP A C 1
ATOM 796 O O . ASP A 1 99 ? 10.900 -11.852 -4.472 1.00 92.56 99 ASP A O 1
ATOM 800 N N . LEU A 1 100 ? 9.609 -11.519 -2.680 1.00 88.12 100 LEU A N 1
ATOM 801 C CA . LEU A 1 100 ? 8.572 -10.766 -3.402 1.00 88.12 100 LEU A CA 1
ATOM 802 C C . LEU A 1 100 ? 8.992 -9.327 -3.760 1.00 88.12 100 LEU A C 1
ATOM 804 O O . LEU A 1 100 ? 8.261 -8.645 -4.477 1.00 88.12 100 LEU A O 1
ATOM 808 N N . HIS A 1 101 ? 10.149 -8.872 -3.266 1.00 83.25 101 HIS A N 1
ATOM 809 C CA . HIS A 1 101 ? 10.734 -7.540 -3.490 1.00 83.25 101 HIS A CA 1
ATOM 810 C C . HIS A 1 101 ? 12.162 -7.627 -4.071 1.00 83.25 101 HIS A C 1
ATOM 812 O O . HIS A 1 101 ? 13.041 -6.867 -3.660 1.00 83.25 101 HIS A O 1
ATOM 818 N N . ALA A 1 102 ? 12.383 -8.560 -5.001 1.00 69.56 102 ALA A N 1
ATOM 819 C CA . ALA A 1 102 ? 13.644 -8.730 -5.732 1.00 69.56 102 ALA A CA 1
ATOM 820 C C . ALA A 1 102 ? 13.916 -7.632 -6.777 1.00 69.56 102 ALA A C 1
ATOM 822 O O . ALA A 1 102 ? 12.943 -7.101 -7.365 1.00 69.56 102 ALA A O 1
#

pLDDT: mean 95.54, std 3.68, range [69.56, 98.62]

InterPro domains:
  IPR005195 Glycoside hydrolase, family 65, central catalytic [PF03632] (4-100)
  IPR008928 Six-hairpin glycosidase superfamily [SSF48208] (2-101)
  IPR012341 Six-hairpin glycosidase-like superfamily [G3DSA:1.50.10.10] (1-102)

Organism: NCBI:txid1434397

Secondary structure (DSSP, 8-state):
----TTS-GGG-SHHHHS-HHHHTTS--BSS-SHHHHHHHTGGGS-HHHHHHHHHHHGGGB---SHHHHHHHHHHHHHTT-HHHHHHHHHHHHTTTTTTTT-

Foldseek 3Di:
DDPPVPDDPVCPPVVVNDDVVVVVVDQAAQADDVLVVCVVPVVVDDLVRLLVVLVVNVVRHPPLDLVRLQSNLVSCVSNPNPVSNVVSVVCSVCCPVVVVND